Protein AF-A0A257NE45-F1 (afdb_monomer_lite)

Foldseek 3Di:
DVVVLVVVLVVCVVVDPDPVLSVVVSLLVVQVVPPPDPVSNVVSCVVVVPDPVNVVVVVVSD

Secondary structure (DSSP, 8-state):
-HHHHHHHHHHHGGG-SSHHHHHHHHHHHHHHHH-SSHHHHHHHHHHTT--HHHHHHHHT--

pLDDT: mean 73.21, std 12.66, range [47.38, 93.31]

Radius of gyration: 12.36 Å; chains: 1; bounding box: 27×19×30 Å

Structure (mmCIF, N/CA/C/O backbone):
data_AF-A0A257NE45-F1
#
_entry.id   AF-A0A257NE45-F1
#
loop_
_atom_site.group_PDB
_atom_site.id
_atom_site.type_symbol
_atom_site.label_atom_id
_atom_site.label_alt_id
_atom_site.label_comp_id
_atom_site.label_asym_id
_atom_site.label_entity_id
_atom_site.label_seq_id
_atom_site.pdbx_PDB_ins_code
_atom_site.Cartn_x
_atom_site.Cartn_y
_atom_site.Cartn_z
_atom_site.occupancy
_atom_site.B_iso_or_equiv
_atom_site.auth_seq_id
_atom_site.auth_comp_id
_atom_site.auth_asym_id
_atom_site.auth_atom_id
_atom_site.pdbx_PDB_model_num
ATOM 1 N N . MET A 1 1 ? 18.393 9.059 6.786 1.00 58.84 1 MET A N 1
ATOM 2 C CA . MET A 1 1 ? 17.281 8.977 5.815 1.00 58.84 1 MET A CA 1
ATOM 3 C C . MET A 1 1 ? 16.270 7.909 6.231 1.00 58.84 1 MET A C 1
ATOM 5 O O . MET A 1 1 ? 15.125 8.266 6.443 1.00 58.84 1 MET A O 1
ATOM 9 N N . GLN A 1 2 ? 16.692 6.664 6.486 1.00 63.00 2 GLN A N 1
ATOM 10 C CA . GLN A 1 2 ? 15.813 5.572 6.957 1.00 63.00 2 GLN A CA 1
ATOM 11 C C . GLN A 1 2 ? 15.064 5.901 8.265 1.00 63.00 2 GLN A C 1
ATOM 13 O O . GLN A 1 2 ? 13.843 5.947 8.270 1.00 63.00 2 GLN A O 1
ATOM 18 N N . ASN A 1 3 ? 15.783 6.367 9.296 1.00 73.81 3 ASN A N 1
ATOM 19 C CA . ASN A 1 3 ? 15.182 6.841 10.557 1.00 73.81 3 ASN A CA 1
ATOM 20 C C . ASN A 1 3 ? 14.143 7.968 10.410 1.00 73.81 3 ASN A C 1
ATOM 22 O O . ASN A 1 3 ? 13.362 8.193 11.329 1.00 73.81 3 ASN A O 1
ATOM 26 N N . TYR A 1 4 ? 14.173 8.734 9.315 1.00 83.75 4 TYR A N 1
ATOM 27 C CA . TYR A 1 4 ? 13.173 9.774 9.073 1.00 83.75 4 TYR A CA 1
ATOM 28 C C . TYR A 1 4 ? 11.903 9.161 8.487 1.00 83.75 4 TYR A C 1
ATOM 30 O O . TYR A 1 4 ? 10.824 9.410 9.007 1.00 83.75 4 TYR A O 1
ATOM 38 N N . ILE A 1 5 ? 12.049 8.301 7.475 1.00 82.69 5 ILE A N 1
ATOM 39 C CA . ILE A 1 5 ? 10.937 7.586 6.840 1.00 82.69 5 ILE A CA 1
ATOM 40 C C . ILE A 1 5 ? 10.198 6.740 7.877 1.00 82.69 5 ILE A C 1
ATOM 42 O O . ILE A 1 5 ? 8.983 6.853 7.980 1.00 82.69 5 ILE A O 1
ATOM 46 N N . ASP A 1 6 ? 10.924 5.987 8.703 1.00 84.94 6 ASP A N 1
ATOM 47 C CA . ASP A 1 6 ? 10.322 5.139 9.735 1.00 84.94 6 ASP A CA 1
ATOM 48 C C . ASP A 1 6 ? 9.534 5.968 10.757 1.00 84.94 6 ASP A C 1
ATOM 50 O O . ASP A 1 6 ? 8.412 5.617 11.101 1.00 84.94 6 ASP A O 1
ATOM 54 N N . ARG A 1 7 ? 10.064 7.120 11.195 1.00 88.81 7 ARG A N 1
ATOM 55 C CA . ARG A 1 7 ? 9.354 8.026 12.118 1.00 88.81 7 ARG A CA 1
ATOM 56 C C . ARG A 1 7 ? 8.136 8.681 11.481 1.00 88.81 7 ARG A C 1
ATOM 58 O O . ARG A 1 7 ? 7.114 8.842 12.144 1.00 88.81 7 ARG A O 1
ATOM 65 N N . THR A 1 8 ? 8.246 9.083 10.218 1.00 86.94 8 THR A N 1
ATOM 66 C CA . THR A 1 8 ? 7.128 9.658 9.471 1.00 86.94 8 THR A CA 1
ATOM 67 C C . THR A 1 8 ? 6.034 8.620 9.292 1.00 86.94 8 THR A C 1
ATOM 69 O O . THR A 1 8 ? 4.888 8.917 9.606 1.00 86.94 8 THR A O 1
ATOM 72 N N . LEU A 1 9 ? 6.376 7.398 8.881 1.00 89.38 9 LEU A N 1
ATOM 73 C CA . LEU A 1 9 ? 5.435 6.288 8.814 1.00 89.38 9 LEU A CA 1
ATOM 74 C C . LEU A 1 9 ? 4.804 6.056 10.195 1.00 89.38 9 LEU A C 1
ATOM 76 O O . LEU A 1 9 ? 3.590 6.174 10.328 1.00 89.38 9 LEU A O 1
ATOM 80 N N . GLU A 1 10 ? 5.592 5.859 11.248 1.00 92.00 10 GLU A N 1
ATOM 81 C CA . GLU A 1 10 ? 5.059 5.583 12.587 1.00 92.00 10 GLU A CA 1
ATOM 82 C C . GLU A 1 10 ? 4.086 6.670 13.089 1.00 92.00 10 GLU A C 1
ATOM 84 O O . GLU A 1 10 ? 3.122 6.362 13.787 1.00 92.00 10 GLU A O 1
ATOM 89 N N . SER A 1 11 ? 4.252 7.933 12.673 1.00 92.81 11 SER A N 1
ATOM 90 C CA . SER A 1 11 ? 3.299 9.008 12.996 1.00 92.81 11 SER A CA 1
ATOM 91 C C . SER A 1 11 ? 1.893 8.807 12.410 1.00 92.81 11 SER A C 1
ATOM 93 O O . SER A 1 11 ? 0.917 9.271 12.999 1.00 92.81 11 SER A O 1
ATOM 95 N N . PHE A 1 12 ? 1.767 8.078 11.298 1.00 88.12 12 PHE A N 1
ATOM 96 C CA . PHE A 1 12 ? 0.486 7.712 10.691 1.00 88.12 12 PHE A CA 1
ATOM 97 C C . PHE A 1 12 ? -0.140 6.465 11.322 1.00 88.12 12 PHE A C 1
ATOM 99 O O . PHE A 1 12 ? -1.338 6.245 11.142 1.00 88.12 12 PHE A O 1
ATOM 106 N N . ARG A 1 13 ? 0.610 5.672 12.103 1.00 90.31 13 ARG A N 1
ATOM 107 C CA . ARG A 1 13 ? 0.117 4.442 12.747 1.00 90.31 13 ARG A CA 1
ATOM 108 C C . ARG A 1 13 ? -1.239 4.605 13.458 1.00 90.31 13 ARG A C 1
ATOM 110 O O . ARG A 1 13 ? -2.083 3.728 13.262 1.00 90.31 13 ARG A O 1
ATOM 117 N N . PRO A 1 14 ? -1.501 5.683 14.226 1.00 93.31 14 PRO A N 1
ATOM 118 C CA . PRO A 1 14 ? -2.770 5.864 14.935 1.00 93.31 14 PRO A CA 1
ATOM 119 C C . PRO A 1 14 ? -3.991 6.049 14.022 1.00 93.31 14 PRO A C 1
ATOM 121 O O . PRO A 1 14 ? -5.115 5.836 14.467 1.00 93.31 14 PRO A O 1
ATOM 124 N N . VAL A 1 15 ? -3.791 6.427 12.754 1.00 89.94 15 VAL A N 1
ATOM 125 C CA . VAL A 1 15 ? -4.871 6.620 11.767 1.00 89.94 15 VAL A CA 1
ATOM 126 C C . VAL A 1 15 ? -5.447 5.275 11.304 1.00 89.94 15 VAL A C 1
ATOM 128 O O . VAL A 1 15 ? -6.587 5.195 10.847 1.00 89.94 15 VAL A O 1
ATOM 131 N N . PHE A 1 16 ? -4.690 4.186 11.460 1.00 87.44 16 PHE A N 1
ATOM 132 C CA . PHE A 1 16 ? -5.082 2.863 10.994 1.00 87.44 16 PHE A CA 1
ATOM 133 C C . PHE A 1 16 ? -5.606 1.999 12.138 1.00 87.44 16 PHE A C 1
ATOM 135 O O . PHE A 1 16 ? -4.868 1.589 13.032 1.00 87.44 16 PHE A O 1
ATOM 142 N N . SER A 1 17 ? -6.877 1.612 12.045 1.00 86.50 17 SER A N 1
ATOM 143 C CA . SER A 1 17 ? -7.501 0.680 12.993 1.00 86.50 17 SER A CA 1
ATOM 144 C C . SER A 1 17 ? -7.003 -0.763 12.843 1.00 86.50 17 SER A C 1
ATOM 146 O O . SER A 1 17 ? -7.015 -1.530 13.804 1.00 86.50 17 SER A O 1
ATOM 148 N N . ARG A 1 18 ? -6.554 -1.157 11.643 1.00 89.31 18 ARG A N 1
ATOM 149 C CA . ARG A 1 18 ? -6.082 -2.517 11.336 1.00 89.31 18 ARG A CA 1
ATOM 150 C C . ARG A 1 18 ? -4.587 -2.524 11.036 1.00 89.31 18 ARG A C 1
ATOM 152 O O . ARG A 1 18 ? -4.069 -1.672 10.324 1.00 89.31 18 ARG A O 1
ATOM 159 N N . SER A 1 19 ? -3.882 -3.535 11.546 1.00 84.62 19 SER A N 1
ATOM 160 C CA . SER A 1 19 ? -2.445 -3.70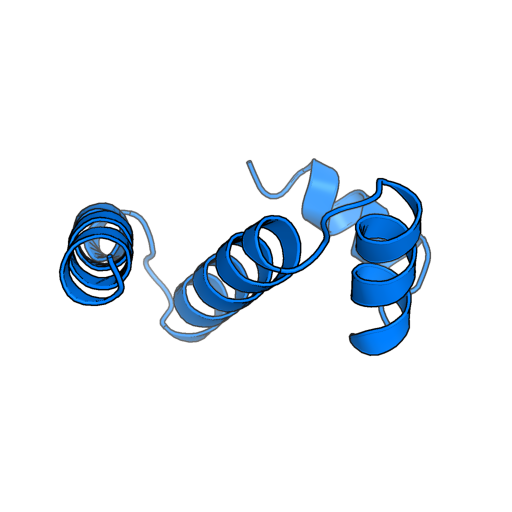4 11.274 1.00 84.62 19 SER A CA 1
ATOM 161 C C . SER A 1 19 ? -2.158 -4.002 9.797 1.00 84.62 19 SER A C 1
ATOM 163 O O . SER A 1 19 ? -1.198 -3.491 9.236 1.00 84.62 19 SER A O 1
ATOM 165 N N . GLY A 1 20 ? -3.025 -4.774 9.133 1.00 81.81 20 GLY A N 1
ATOM 166 C CA . GLY A 1 20 ? -2.838 -5.123 7.721 1.00 81.81 20 GLY A CA 1
ATOM 167 C C . GLY A 1 20 ? -2.918 -3.922 6.775 1.00 81.81 20 GLY A C 1
ATOM 168 O O . GLY A 1 20 ? -2.111 -3.811 5.861 1.00 81.81 20 GLY A O 1
ATOM 169 N N . THR A 1 21 ? -3.844 -2.989 7.017 1.00 81.31 21 THR A N 1
ATOM 170 C CA . THR A 1 21 ? -3.981 -1.778 6.190 1.00 81.31 21 THR A CA 1
ATOM 171 C C . THR A 1 21 ? -2.832 -0.801 6.421 1.00 81.31 21 THR A C 1
ATOM 173 O O . THR A 1 21 ? -2.364 -0.180 5.474 1.00 81.31 21 THR A O 1
ATOM 176 N N . TRP A 1 22 ? -2.323 -0.737 7.654 1.00 85.38 22 TRP A N 1
ATOM 177 C CA . TRP A 1 22 ? -1.103 -0.006 7.989 1.00 85.38 22 TRP A CA 1
ATOM 178 C C . TRP A 1 22 ? 0.125 -0.532 7.234 1.00 85.38 22 TRP A C 1
ATOM 180 O O . TRP A 1 22 ? 0.842 0.234 6.598 1.00 85.38 22 TRP A O 1
ATOM 190 N N . LEU A 1 23 ? 0.341 -1.849 7.253 1.00 85.69 23 LEU A N 1
ATOM 191 C CA . LEU A 1 23 ? 1.467 -2.471 6.552 1.00 85.69 23 LEU A CA 1
ATOM 192 C C . LEU A 1 23 ? 1.385 -2.271 5.034 1.00 85.69 23 LEU A C 1
ATOM 194 O O . LEU A 1 23 ? 2.403 -1.987 4.406 1.00 85.69 23 LEU A O 1
ATOM 198 N N . LEU A 1 24 ? 0.181 -2.366 4.459 1.00 82.69 24 LEU A N 1
ATOM 199 C CA . LEU A 1 24 ? -0.066 -2.043 3.052 1.00 82.69 24 LEU A CA 1
ATOM 200 C C . LEU A 1 24 ? 0.315 -0.595 2.742 1.00 82.69 24 LEU A C 1
ATOM 202 O O . LEU A 1 24 ? 1.074 -0.360 1.810 1.00 82.69 24 LEU A O 1
ATOM 206 N N . PHE A 1 25 ? -0.132 0.366 3.551 1.00 84.69 25 PHE A N 1
ATOM 207 C CA . PHE A 1 25 ? 0.245 1.769 3.387 1.00 84.69 25 PHE A CA 1
ATOM 208 C C . PHE A 1 25 ? 1.769 1.972 3.415 1.00 84.69 25 PHE A C 1
ATOM 210 O O . PHE A 1 25 ? 2.316 2.598 2.507 1.00 84.69 25 PHE A O 1
ATOM 217 N N . CYS A 1 26 ? 2.476 1.392 4.392 1.00 88.19 26 CYS A N 1
ATOM 218 C CA . CYS A 1 26 ? 3.941 1.466 4.450 1.00 88.19 26 CYS A CA 1
ATOM 219 C C . CYS A 1 26 ? 4.592 0.910 3.188 1.00 88.19 26 CYS A C 1
ATOM 221 O O . CYS A 1 26 ? 5.486 1.533 2.618 1.00 88.19 26 CYS A O 1
ATOM 223 N N . ALA A 1 27 ? 4.139 -0.259 2.744 1.00 84.06 27 ALA A N 1
ATOM 224 C CA . ALA A 1 27 ? 4.701 -0.924 1.584 1.00 84.06 27 ALA A CA 1
ATOM 225 C C . ALA A 1 27 ? 4.423 -0.131 0.288 1.00 84.06 27 ALA A C 1
ATOM 227 O O . ALA A 1 27 ? 5.286 -0.094 -0.590 1.00 84.06 27 ALA A O 1
ATOM 228 N N . VAL A 1 28 ? 3.287 0.577 0.204 1.00 81.06 28 VAL A N 1
ATOM 229 C CA . VAL A 1 28 ? 2.964 1.498 -0.896 1.00 81.06 28 VAL A CA 1
ATOM 230 C C . VAL A 1 28 ? 3.941 2.673 -0.887 1.00 81.06 28 VAL A C 1
ATOM 232 O O . VAL A 1 28 ? 4.600 2.926 -1.892 1.00 81.06 28 VAL A O 1
ATOM 235 N N . VAL A 1 29 ? 4.077 3.371 0.245 1.00 83.25 29 VAL A N 1
ATOM 236 C CA . VAL A 1 29 ? 4.947 4.554 0.374 1.00 83.25 29 VAL A CA 1
ATOM 237 C C . VAL A 1 29 ? 6.406 4.204 0.078 1.00 83.25 29 VAL A C 1
ATOM 239 O O . VAL A 1 29 ? 7.063 4.909 -0.686 1.00 83.25 29 VAL A O 1
ATOM 242 N N . ILE A 1 30 ? 6.904 3.090 0.621 1.00 83.62 30 ILE A N 1
ATOM 243 C CA . ILE A 1 30 ? 8.267 2.608 0.356 1.00 83.62 30 ILE A CA 1
ATOM 244 C C . ILE A 1 30 ? 8.428 2.238 -1.125 1.00 83.62 30 ILE A C 1
ATOM 246 O O . ILE A 1 30 ? 9.435 2.587 -1.740 1.00 83.62 30 ILE A O 1
ATOM 250 N N . GLY A 1 31 ? 7.428 1.579 -1.716 1.00 76.31 31 GLY A N 1
ATOM 251 C CA . GLY A 1 31 ? 7.423 1.241 -3.137 1.00 76.31 31 GLY A CA 1
ATOM 252 C C . GLY A 1 31 ? 7.466 2.469 -4.047 1.00 76.31 31 GLY A C 1
ATOM 253 O O . GLY A 1 31 ? 8.243 2.499 -4.999 1.00 76.31 31 GLY A O 1
ATOM 254 N N . PHE A 1 32 ? 6.708 3.515 -3.713 1.00 73.81 32 PHE A N 1
ATOM 255 C CA . PHE A 1 32 ? 6.754 4.802 -4.410 1.00 73.81 32 PHE A CA 1
ATOM 256 C C . PHE A 1 32 ? 8.100 5.512 -4.248 1.00 73.81 32 PHE A C 1
ATOM 258 O O . PHE A 1 32 ? 8.614 6.061 -5.216 1.00 73.81 32 PHE A O 1
ATOM 265 N N . MET A 1 33 ? 8.700 5.475 -3.056 1.00 76.56 33 MET A N 1
ATOM 266 C CA . MET A 1 33 ? 10.025 6.058 -2.815 1.00 76.56 33 MET A CA 1
ATOM 267 C C . MET A 1 33 ? 11.139 5.353 -3.602 1.00 76.56 33 MET A C 1
ATOM 269 O O . MET A 1 33 ? 12.115 5.997 -3.982 1.00 76.56 33 MET A O 1
ATOM 273 N N . GLY A 1 34 ? 11.008 4.044 -3.840 1.00 71.00 34 GLY A N 1
ATOM 274 C CA . GLY A 1 34 ? 11.958 3.258 -4.634 1.00 71.00 34 GLY A CA 1
ATOM 275 C C . GLY A 1 34 ? 11.752 3.355 -6.150 1.00 71.00 34 GLY A C 1
ATOM 276 O O . GLY A 1 34 ? 12.671 3.063 -6.916 1.00 71.00 34 GLY A O 1
ATOM 277 N N . ALA A 1 35 ? 10.570 3.775 -6.603 1.00 68.25 35 ALA A N 1
ATOM 278 C CA . ALA A 1 35 ? 10.246 3.929 -8.015 1.00 68.25 35 ALA A CA 1
ATOM 279 C C . ALA A 1 35 ? 10.678 5.314 -8.527 1.00 68.25 35 ALA A C 1
ATOM 281 O O . ALA A 1 35 ? 9.896 6.258 -8.549 1.00 68.25 35 ALA A O 1
ATOM 282 N N . GLY A 1 36 ? 11.932 5.434 -8.975 1.00 60.34 36 GLY A N 1
ATOM 283 C CA . GLY A 1 36 ? 12.464 6.672 -9.570 1.00 60.34 36 GLY A CA 1
ATOM 284 C C . GLY A 1 36 ? 11.804 7.090 -10.895 1.00 60.34 36 GLY A C 1
ATOM 285 O O . GL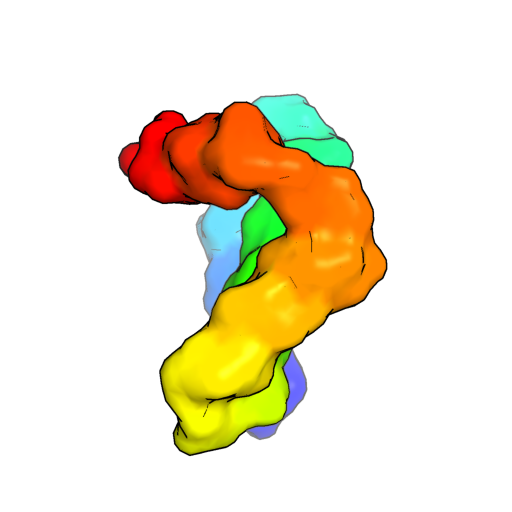Y A 1 36 ? 11.983 8.219 -11.337 1.00 60.34 36 GLY A O 1
ATOM 286 N N . GLU A 1 37 ? 11.013 6.208 -11.512 1.00 56.94 37 GLU A N 1
ATOM 287 C CA . GLU A 1 37 ? 10.243 6.477 -12.727 1.00 56.94 37 GLU A CA 1
ATOM 288 C C . GLU A 1 37 ? 8.774 6.078 -12.542 1.00 56.94 37 GLU A C 1
ATOM 290 O O . GLU A 1 37 ? 8.473 5.083 -11.879 1.00 56.94 37 GLU A O 1
ATOM 295 N N . MET A 1 38 ? 7.848 6.791 -13.201 1.00 56.81 38 MET A N 1
ATOM 296 C CA . MET A 1 38 ? 6.411 6.458 -13.196 1.00 56.81 38 MET A CA 1
ATOM 297 C C . MET A 1 38 ? 6.123 5.008 -13.624 1.00 56.81 38 MET A C 1
ATOM 299 O O . MET A 1 38 ? 5.168 4.402 -13.145 1.00 56.81 38 MET A O 1
ATOM 303 N N . ILE A 1 39 ? 6.968 4.421 -14.476 1.00 57.75 39 ILE A N 1
ATOM 304 C CA . ILE A 1 39 ? 6.866 3.012 -14.886 1.00 57.75 39 ILE A CA 1
ATOM 305 C C . ILE A 1 39 ? 7.047 2.074 -13.681 1.00 57.75 39 ILE A C 1
ATOM 307 O O . ILE A 1 39 ? 6.377 1.039 -13.587 1.00 57.75 39 ILE A O 1
ATOM 311 N N . GLY A 1 40 ? 7.899 2.449 -12.723 1.00 57.62 40 GLY A N 1
ATOM 312 C CA . GLY A 1 40 ? 8.117 1.720 -11.476 1.00 57.62 40 GLY A CA 1
ATOM 313 C C . GLY A 1 40 ? 6.860 1.651 -10.610 1.00 57.62 40 GLY A C 1
ATOM 314 O O . GLY A 1 40 ? 6.590 0.606 -10.029 1.00 57.62 40 GLY A O 1
ATOM 315 N N . VAL A 1 41 ? 6.028 2.696 -10.619 1.00 59.56 41 VAL A N 1
ATOM 316 C CA . VAL A 1 41 ? 4.734 2.717 -9.917 1.00 59.56 41 VAL A CA 1
ATOM 317 C C . VAL A 1 41 ? 3.774 1.685 -10.505 1.00 59.56 41 VAL A C 1
ATOM 319 O O . VAL A 1 41 ? 3.250 0.838 -9.785 1.00 59.56 41 VAL A O 1
ATOM 322 N N . THR A 1 42 ? 3.586 1.695 -11.827 1.00 59.56 42 THR A N 1
ATOM 323 C CA . THR A 1 42 ? 2.742 0.698 -12.509 1.00 59.56 42 THR A CA 1
ATOM 324 C C . THR A 1 42 ? 3.284 -0.727 -12.366 1.00 59.56 42 THR A C 1
ATOM 326 O O . THR A 1 42 ? 2.516 -1.688 -12.301 1.00 59.56 42 THR A O 1
ATOM 329 N N . SER A 1 43 ? 4.608 -0.874 -12.271 1.00 61.66 43 SER A N 1
ATOM 330 C CA . SER A 1 43 ? 5.271 -2.160 -12.036 1.00 61.66 43 SER A CA 1
ATOM 331 C C . SER A 1 43 ? 5.081 -2.647 -10.600 1.00 61.66 43 SER A C 1
ATOM 333 O O . SER A 1 43 ? 4.909 -3.843 -10.396 1.00 61.66 43 SER A O 1
ATOM 335 N N . LEU A 1 44 ? 5.042 -1.742 -9.617 1.00 63.19 44 LEU A N 1
ATOM 336 C CA . LEU A 1 44 ? 4.755 -2.050 -8.215 1.00 63.19 44 LEU A CA 1
ATOM 337 C C . LEU A 1 44 ? 3.326 -2.588 -8.046 1.00 63.19 44 LEU A C 1
ATOM 339 O O . LEU A 1 44 ? 3.120 -3.598 -7.378 1.00 63.19 44 LEU A O 1
ATOM 343 N N . CYS A 1 45 ? 2.353 -1.968 -8.722 1.00 61.78 45 CYS A N 1
ATOM 344 C CA . CYS A 1 45 ? 0.971 -2.450 -8.743 1.00 61.78 45 CYS A CA 1
ATOM 345 C C . CYS A 1 45 ? 0.867 -3.863 -9.347 1.00 61.78 45 CYS A C 1
ATOM 347 O O . CYS A 1 45 ? 0.196 -4.720 -8.774 1.00 61.78 45 CYS A O 1
ATOM 349 N N . ARG A 1 46 ? 1.602 -4.145 -10.437 1.00 60.62 46 ARG A N 1
ATOM 350 C CA . ARG A 1 46 ? 1.721 -5.511 -10.990 1.00 60.62 46 ARG A CA 1
ATOM 351 C C . ARG A 1 46 ? 2.448 -6.476 -10.054 1.00 60.62 46 ARG A C 1
ATOM 353 O O . ARG A 1 46 ? 2.048 -7.630 -9.960 1.00 60.62 46 ARG A O 1
ATOM 360 N N . PHE A 1 47 ? 3.511 -6.030 -9.382 1.00 59.88 47 PHE A N 1
ATOM 361 C CA . PHE A 1 47 ? 4.303 -6.850 -8.459 1.00 59.88 47 PHE A CA 1
ATOM 362 C C . PHE A 1 47 ? 3.465 -7.334 -7.274 1.00 59.88 47 PHE A C 1
ATOM 364 O O . PHE A 1 47 ? 3.627 -8.461 -6.815 1.00 59.88 47 PHE A O 1
ATOM 371 N N . TRP A 1 48 ? 2.522 -6.516 -6.815 1.00 64.19 48 TRP A N 1
ATOM 372 C CA . TRP A 1 48 ? 1.562 -6.906 -5.785 1.00 64.19 48 TRP A CA 1
ATOM 373 C C . TRP A 1 48 ? 0.379 -7.730 -6.297 1.00 64.19 48 TRP A C 1
ATOM 375 O O . TRP A 1 48 ? -0.536 -8.002 -5.522 1.00 64.19 48 TRP A O 1
ATOM 385 N N . LEU A 1 49 ? 0.389 -8.141 -7.572 1.00 61.03 49 LEU A N 1
ATOM 386 C CA . LEU A 1 49 ? -0.701 -8.884 -8.209 1.00 61.03 49 LEU A CA 1
ATOM 387 C C . LEU A 1 49 ? -2.057 -8.168 -8.080 1.00 61.03 49 LEU A C 1
ATOM 389 O O . LEU A 1 49 ? -3.094 -8.829 -8.097 1.00 61.03 49 LEU A O 1
ATOM 393 N N . LEU A 1 50 ? -2.071 -6.833 -7.942 1.00 62.72 50 LEU A N 1
ATOM 394 C CA . LEU A 1 50 ? -3.332 -6.107 -8.014 1.00 62.72 50 LEU A CA 1
ATOM 395 C C . LEU A 1 50 ? -3.779 -6.109 -9.470 1.00 62.72 50 LEU A C 1
ATOM 397 O O . LEU A 1 50 ? -3.079 -5.621 -10.360 1.00 62.72 50 LEU A O 1
ATOM 401 N N . ASP A 1 51 ? -4.955 -6.679 -9.691 1.00 62.44 51 ASP A N 1
ATOM 402 C CA . ASP A 1 51 ? -5.722 -6.463 -10.905 1.00 62.44 51 ASP A CA 1
ATOM 403 C C . ASP A 1 51 ? -6.164 -4.990 -11.001 1.00 62.44 51 ASP A C 1
ATOM 405 O O . ASP A 1 51 ? -5.940 -4.179 -10.093 1.00 62.44 51 ASP A O 1
ATOM 409 N N . GLU A 1 52 ? -6.777 -4.614 -12.125 1.00 67.06 52 GLU A N 1
ATOM 410 C CA . GLU A 1 52 ? -7.323 -3.261 -12.305 1.00 67.06 52 GLU A CA 1
ATOM 411 C C . GLU A 1 52 ? -8.266 -2.864 -11.158 1.00 67.06 52 GLU A C 1
ATOM 413 O O . GLU A 1 52 ? -8.231 -1.723 -10.695 1.00 67.06 52 GLU A O 1
ATOM 418 N N . ASP A 1 53 ? -9.052 -3.807 -10.635 1.00 67.19 53 ASP A N 1
ATOM 419 C CA .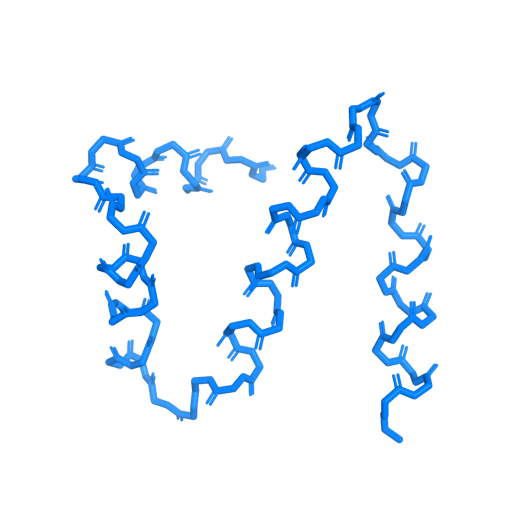 ASP A 1 53 ? -9.957 -3.576 -9.506 1.00 67.19 53 ASP A CA 1
ATOM 420 C C . ASP A 1 53 ? -9.211 -3.285 -8.200 1.00 67.19 53 ASP A C 1
ATOM 422 O O . ASP A 1 53 ? -9.662 -2.486 -7.371 1.00 67.19 53 ASP A O 1
ATOM 426 N N 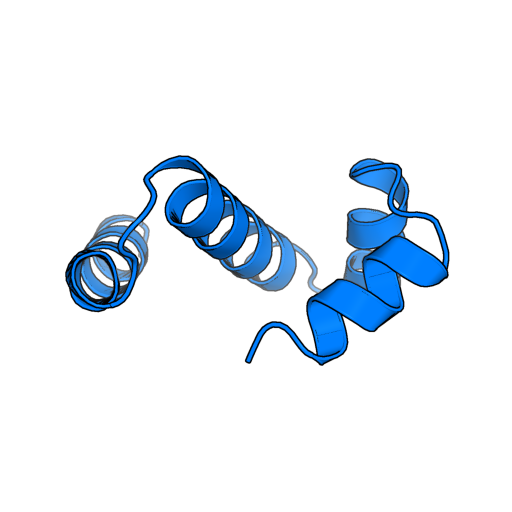. GLY A 1 54 ? -8.073 -3.934 -7.987 1.00 66.25 54 GLY A N 1
ATOM 427 C CA . GLY A 1 54 ? -7.175 -3.683 -6.878 1.00 66.25 54 GLY A CA 1
ATOM 428 C C . GLY A 1 54 ? -6.515 -2.309 -6.982 1.00 66.25 54 GLY A C 1
ATOM 429 O O . GLY A 1 54 ? -6.487 -1.565 -5.998 1.00 66.25 54 GLY A O 1
ATOM 430 N N . TYR A 1 55 ? -6.029 -1.943 -8.169 1.00 64.94 55 TYR A N 1
ATOM 431 C CA . TYR A 1 55 ? -5.456 -0.620 -8.425 1.00 64.94 55 TYR A CA 1
ATOM 432 C C . TYR A 1 55 ? -6.481 0.497 -8.186 1.00 64.94 55 TYR A C 1
ATOM 434 O O . TYR A 1 55 ? -6.198 1.452 -7.462 1.00 64.94 55 TYR A O 1
ATOM 442 N N . ASN A 1 56 ? -7.702 0.343 -8.704 1.00 65.19 56 ASN A N 1
ATOM 443 C CA . ASN A 1 56 ? -8.787 1.297 -8.464 1.00 65.19 56 ASN A CA 1
ATOM 444 C C . ASN A 1 56 ? -9.153 1.388 -6.976 1.00 65.19 56 ASN A C 1
ATOM 446 O O . ASN A 1 56 ? -9.372 2.479 -6.453 1.00 65.19 56 ASN A O 1
ATOM 450 N N . ARG A 1 57 ? -9.148 0.267 -6.244 1.00 65.50 57 ARG A N 1
ATOM 451 C CA . ARG A 1 57 ? -9.345 0.288 -4.786 1.00 65.50 57 ARG A CA 1
ATOM 452 C C . ARG A 1 57 ? -8.230 1.016 -4.037 1.00 65.50 57 ARG A C 1
ATOM 454 O O . ARG A 1 57 ? -8.523 1.641 -3.023 1.00 65.50 57 ARG A O 1
ATOM 461 N N . LEU A 1 58 ? -6.990 0.977 -4.529 1.00 62.75 58 LEU A N 1
ATOM 462 C CA . LEU A 1 58 ? -5.890 1.776 -3.979 1.00 62.75 58 LEU A CA 1
ATOM 463 C C . LEU A 1 58 ? -6.068 3.277 -4.247 1.00 62.75 58 LEU A C 1
ATOM 465 O O . LEU A 1 58 ? -5.751 4.074 -3.366 1.00 62.75 58 LEU A O 1
ATOM 469 N N . LEU A 1 59 ? -6.614 3.668 -5.406 1.00 60.06 59 LEU A N 1
ATOM 470 C CA . LEU A 1 59 ? -6.942 5.073 -5.698 1.00 60.06 59 LEU A CA 1
ATOM 471 C C . LEU A 1 59 ? -7.977 5.649 -4.721 1.00 60.06 59 LEU A C 1
ATOM 473 O O . LEU A 1 59 ? -7.919 6.831 -4.403 1.00 60.06 59 LEU A O 1
ATOM 477 N N . HIS A 1 60 ? -8.892 4.813 -4.229 1.00 58.03 60 HIS A N 1
ATOM 478 C CA . HIS A 1 60 ? -9.924 5.182 -3.253 1.00 58.03 60 HIS A CA 1
ATOM 479 C C . HIS A 1 60 ? -9.540 4.886 -1.792 1.00 58.03 60 HIS A C 1
ATOM 481 O O . HIS A 1 60 ? -10.396 4.937 -0.909 1.00 58.03 60 HIS A O 1
ATOM 487 N N . PHE A 1 61 ? -8.286 4.507 -1.528 1.00 54.53 61 PHE A N 1
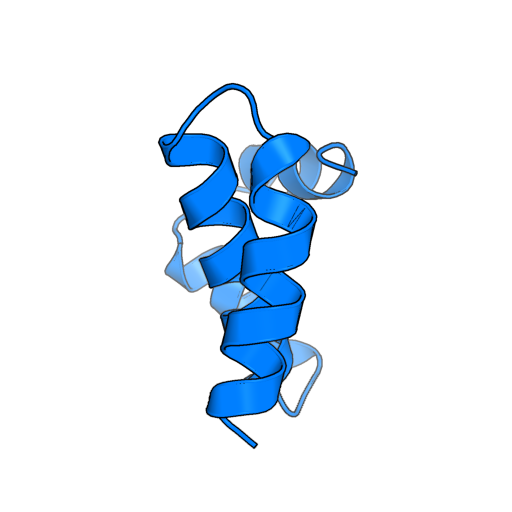ATOM 488 C CA . PHE A 1 61 ? -7.803 4.182 -0.180 1.00 54.53 61 PHE A CA 1
ATOM 489 C C . PHE A 1 61 ? -7.356 5.421 0.617 1.00 54.53 61 PHE A C 1
ATOM 491 O O . PHE A 1 61 ? -7.187 5.331 1.834 1.00 54.53 61 PHE A O 1
ATOM 498 N N . PHE A 1 62 ? -7.163 6.550 -0.071 1.00 47.38 62 PHE A N 1
ATOM 499 C CA . PHE A 1 62 ? -6.962 7.889 0.490 1.00 47.38 62 PHE A CA 1
ATOM 500 C C . PHE A 1 62 ? -8.271 8.680 0.446 1.00 47.38 62 PHE A C 1
ATOM 502 O O . PHE A 1 62 ? -8.473 9.502 1.367 1.00 47.38 62 PHE A O 1
#

Sequence (62 aa):
MQNYIDRTLESFRPVFSRSGTWLLFCAVVIGFMGAGEMIGVTSLCRFWLLDEDGYNRLLHFF

=== Feature glossary ===
The record interleaves many kinds of information about one protein. Here is each kind framed as the question it answers.

Q: What are the backbone torsion angles?
A: φ (phi) and ψ (psi) are the two rotatable backbone dihedrals per residue: φ is the C(i-1)–N–Cα–C torsion, ψ is the N–Cα–C–N(i+1) torsion, both in degrees on (−180°, 180°]. α-helical residues cluster near (−60°, −45°); β-strand residues near (−120°, +130°). A Ramachandran plot is simply a scatter of (φ, ψ) for every residue.

Q: What is the amino-acid chain?
A: This is the polypeptide sequence — one letter per residue, N-terminus first. Length ranges from a few dozen residues for small domains to over a thousand for large multi-domain proteins.

Q: How mobile is each atom in the crystal?
A: For experimental (PDB) structures, the B-factor (temperature factor) quantifies the positional spread of each atom in the crystal — a combination of thermal vibration and static disorder — in units of Å². High B-factors mark flexible loops or poorly resolved regions; low B-factors mark the rigid, well-ordered core.

Q: Are the domains correctly placed relative to each other?
A: Predicted Aligned Error (PAE) is an AlphaFold confidence matrix: entry (i, j) is the expected error in the position of residue j, in ångströms, when the prediction is superimposed on the true structure at residue i. Low PAE within a block of residues means that block is internally rigid and well-predicted; high PAE between two blocks means their relative placement is uncertain even if each block individually is confident.

Q: How confident is the AlphaFold model at each residue?
A: pLDDT is the predicted lDDT-Cα score: AlphaFold's confidence that the local environment of each residue (all inter-atomic distances within 15 Å) is correctly placed. It is a per-residue number between 0 and 100, with higher meaning more reliable.

Q: What family and function is it annotated with?
A: Functional annotations link the protein to curated databases. InterPro entries identify conserved domains and families by matching the sequence against member-database signatures (Pfam, PROSITE, CDD, …). Gene Ontology (GO) terms describe molecular function, biological process, and cellular component in a controlled vocabulary. CATH places the structure in a hierarchical fold classification (Class/Architecture/Topology/Homologous-superfamily). The organism is the source species.

Q: How big and how compact is the whole molecule?
A: Three whole-structure scalars: the radius of gyration (RMS distance of Cα from centroid, in Å), the count of Cα–Cα contacts (pairs closer than 8 Å and separated by more than four residues in sequence — i.e. tertiary, not local, contacts), and the bounding-box dimensions. Together they distinguish compact globular folds from extended fibres or disordered chains.

Q: What known structures does this most resemble?
A: The Foldseek neighbor list gives the closest experimentally determined structures in the PDB, ranked by structural alignment. TM-score near 1 means near-identical fold; near 0.3 means only rough topology match. This is how one finds what a novel AlphaFold prediction most resembles in the solved-structure universe.

Q: Which residues are buried vs exposed?
A: SASA measures how much of the protein is reachable by solvent. It is computed by rolling a water-sized probe over the atomic surface and summing the exposed area (Å²). Per-residue SASA distinguishes core (buried, low SASA) from surface (exposed, high SASA) residues; total SASA is a whole-molecule size measure.

Q: Which residues are in helices, strands, or loops?
A: Eight-state secondary structure (DSSP): H is the canonical α-he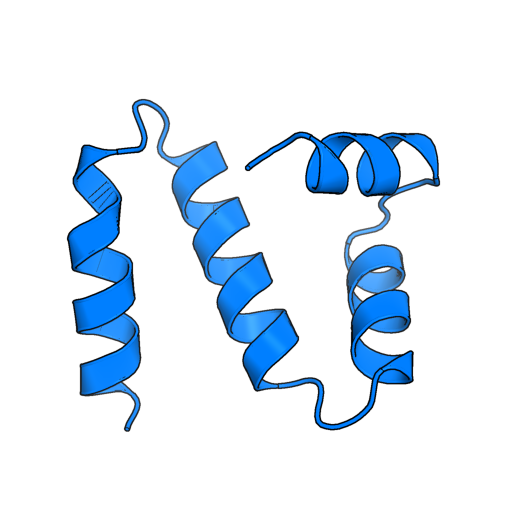lix, G the tighter 3₁₀-helix, I the wider π-helix; E/B are β-structure, T and S are turns and bends, and '-' is everything else. DSSP derives these from the pattern of main-chain N–H···O=C hydrogen bonds, not from the sequence.

Q: Where is each backbone atom in 3D?
A: Structure coordinates are given as an mmCIF _atom_site loop: one row per atom with element, residue name, chain id, sequence number, and x/y/z position in Å. Only the four main-chain atoms per residue are included here; side chains are omitted to keep the record compact.

Q: What if only a Cα trace is available?
A: Three-state secondary structure (P-SEA) collapses the eight DSSP classes into helix (a), strand (b), and coil (c). P-SEA assigns these from Cα geometry alone — distances and angles — without requiring backbone oxygens, so it works on any Cα trace.

Q: What do the rendered images show?
A: The six renders are orthographic views along the three Cartesian axes in both directions. Representation (cartoon, sticks, or surface) and color scheme (sequence-rainbow or by-chain) vary across proteins so the training set covers all the common visualization conventions.

Q: What does the local fold look like, residue by residue?
A: Foldseek's 3Di representation compresses backbone geometry into a per-residue letter drawn from a learned twenty-state alphabet. It captures the tertiary interaction pattern around each residue — which residues are packed against it in space, regardless of where they are in sequence.

Q: What do the diagnostic plots show?
A: The contact map is a binary N×N matrix image: pixel (i, j) is dark where Cα_i and Cα_j are within 8 Å and |i−j|>4. Because the |i−j|>4 filter removes local helical contacts, off-diagonal stripes parallel to the main diagonal indicate parallel β-sheets; stripes perpendicular to it indicate antiparallel β-sheets. The Ramachandran plot scatters every residue's (φ, ψ) pair against the sterically allowed regions. The PAE heatmap renders the predicted-aligned-error matrix.